Protein AF-A0A9D9M868-F1 (afdb_monomer_lite)

pLDDT: mean 72.8, std 14.02, range [39.62, 96.69]

Foldseek 3Di:
DDDDPQFDWDKDWDADPPPRDTPDIDIDGPVRVVVVVVVVVVVVVVVVVVVCVVVPCVVVPPPDDDVVVVVVVVVVVVVVVVVVVVVVVVVLVVVQVVQVVVVHDGDDPVVVVVVVVD

Sequence (118 aa):
MGKNKLNKVYRLTVTEDSTHREVRSLRFTRLGVVLTGITAFVVVLGSLYALIALTPLRTTIPGYPDAHFRRQAVDNAIKIDSLESALTRWKLYSENLSRVLSGDTTINIDSLLVSENE

Secondary structure (DSSP, 8-state):
-----S--EEEEEEE-TTT--EEEEEEEEHHHHHHHHHHHHHHHHHHHHHHHHHTTGGGGSTTS--HHHHHHHHHHHHHHHHHHHHHHHHHHHHHHHHHHHTTPPPP-HHHHHHHTT-

Radius of gyration: 39.37 Å; chains: 1; bounding box: 79×33×101 Å

Structure (mmCIF, N/CA/C/O backbone):
data_AF-A0A9D9M868-F1
#
_entry.id   AF-A0A9D9M868-F1
#
loop_
_atom_site.group_PDB
_atom_site.id
_atom_site.type_symbol
_atom_site.label_atom_id
_atom_site.label_alt_id
_atom_site.label_comp_id
_atom_site.label_asym_id
_atom_site.label_entity_id
_atom_site.label_seq_id
_atom_site.pdbx_PDB_ins_code
_atom_site.Cartn_x
_atom_site.Cartn_y
_atom_site.Cartn_z
_atom_site.occupancy
_atom_site.B_iso_or_equiv
_atom_site.auth_seq_id
_atom_site.auth_comp_id
_atom_site.auth_asym_id
_atom_site.auth_atom_id
_atom_site.pdbx_PDB_model_num
ATOM 1 N N . MET A 1 1 ? -9.286 -14.125 50.145 1.00 39.62 1 MET A N 1
ATOM 2 C CA . MET A 1 1 ? -8.349 -13.529 49.169 1.00 39.62 1 MET A CA 1
ATOM 3 C C . MET A 1 1 ? -9.071 -13.312 47.831 1.00 39.62 1 MET A C 1
ATOM 5 O O . MET A 1 1 ? -9.401 -14.278 47.161 1.00 39.62 1 MET A O 1
ATOM 9 N N . GLY A 1 2 ? -9.433 -12.056 47.537 1.00 52.56 2 GLY A N 1
ATOM 10 C CA . GLY A 1 2 ? -9.801 -11.472 46.230 1.00 52.56 2 GLY A CA 1
ATOM 11 C C . GLY A 1 2 ? -10.589 -12.277 45.185 1.00 52.56 2 GLY A C 1
ATOM 12 O O . GLY A 1 2 ? -10.021 -12.624 44.157 1.00 52.56 2 GLY A O 1
ATOM 13 N N . LYS A 1 3 ? -11.906 -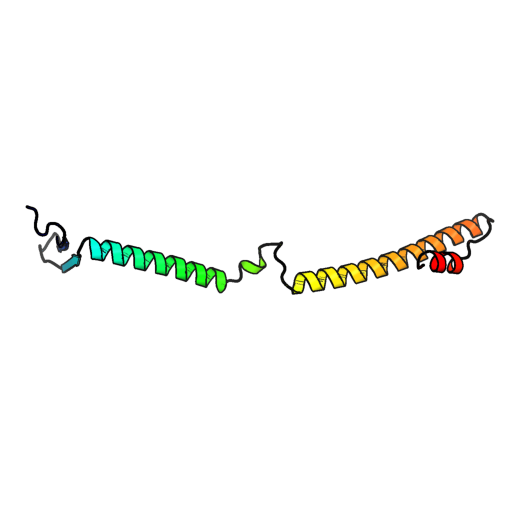12.464 45.354 1.00 51.09 3 LYS A N 1
ATOM 14 C CA . LYS A 1 3 ? -12.783 -12.934 44.263 1.00 51.09 3 LYS A CA 1
ATOM 15 C C . LYS A 1 3 ? -13.466 -11.745 43.564 1.00 51.09 3 LYS A C 1
ATOM 17 O O . LYS A 1 3 ? -14.190 -10.981 44.190 1.00 51.09 3 LYS A O 1
ATOM 22 N N . ASN A 1 4 ? -13.238 -11.632 42.254 1.00 55.09 4 ASN A N 1
ATOM 23 C CA . ASN A 1 4 ? -14.115 -10.991 41.260 1.00 55.09 4 ASN A CA 1
ATOM 24 C C . ASN A 1 4 ? -14.237 -9.453 41.251 1.00 55.09 4 ASN A C 1
ATOM 26 O O . ASN A 1 4 ? -15.332 -8.905 41.161 1.00 55.09 4 ASN A O 1
ATOM 30 N N . LYS A 1 5 ? -13.110 -8.728 41.212 1.00 55.84 5 LYS A N 1
ATOM 31 C CA . LYS A 1 5 ? -13.100 -7.266 40.958 1.00 55.84 5 LYS A CA 1
ATOM 32 C C . LYS A 1 5 ? -13.219 -6.879 39.466 1.00 55.84 5 LYS A C 1
ATOM 34 O O . LYS A 1 5 ? -13.244 -5.689 39.157 1.00 55.84 5 LYS A O 1
ATOM 39 N N . LEU A 1 6 ? -13.277 -7.859 38.555 1.00 55.91 6 LEU A N 1
ATOM 40 C CA . LEU A 1 6 ? -13.155 -7.660 37.100 1.00 55.91 6 LEU A CA 1
ATOM 41 C C . LEU A 1 6 ? -14.485 -7.448 36.361 1.00 55.91 6 LEU A C 1
ATOM 43 O O . LEU A 1 6 ? -14.468 -6.945 35.243 1.00 55.91 6 LEU A O 1
ATOM 47 N N . ASN A 1 7 ? -15.634 -7.754 36.972 1.00 60.06 7 ASN A N 1
ATOM 48 C CA . ASN A 1 7 ? -16.937 -7.649 36.302 1.00 60.06 7 ASN A CA 1
ATOM 49 C C . ASN A 1 7 ? -17.719 -6.387 36.706 1.00 60.06 7 ASN A C 1
ATOM 51 O O . ASN A 1 7 ? -18.915 -6.430 36.987 1.00 60.06 7 ASN A O 1
ATOM 55 N N . LYS A 1 8 ? -17.028 -5.243 36.795 1.00 65.94 8 LYS A N 1
ATOM 56 C CA . LYS A 1 8 ? -17.693 -3.952 37.013 1.00 65.94 8 LYS A CA 1
ATOM 57 C C . LYS A 1 8 ? -18.379 -3.523 35.716 1.00 65.94 8 LYS A C 1
ATOM 59 O O . LYS A 1 8 ? -17.713 -3.173 34.741 1.00 65.94 8 LYS A O 1
ATOM 64 N N . VAL A 1 9 ? -19.707 -3.568 35.723 1.00 66.25 9 VAL A N 1
ATOM 65 C CA . VAL A 1 9 ? -20.562 -3.064 34.645 1.00 66.25 9 VAL A CA 1
ATOM 66 C C . VAL A 1 9 ? -20.708 -1.556 34.824 1.00 66.25 9 VAL A C 1
ATOM 68 O O . VAL A 1 9 ? -21.150 -1.094 35.875 1.00 66.25 9 VAL A O 1
ATOM 71 N N . TYR A 1 10 ? -20.318 -0.791 33.811 1.00 70.06 10 TYR A N 1
ATOM 72 C CA . TYR A 1 10 ? -20.470 0.659 33.775 1.00 70.06 10 TYR A CA 1
ATOM 73 C C . TYR A 1 10 ? -21.783 0.993 33.073 1.00 70.06 10 TYR A C 1
ATOM 75 O O . TYR A 1 10 ? -22.115 0.396 32.049 1.00 70.06 10 TYR A O 1
ATOM 83 N N . ARG A 1 11 ? -22.556 1.920 33.642 1.00 74.00 11 ARG A N 1
ATOM 84 C CA . ARG A 1 11 ? -23.808 2.405 33.059 1.00 74.00 11 ARG A CA 1
ATOM 85 C C . ARG A 1 11 ? -23.609 3.860 32.657 1.00 74.00 11 ARG A C 1
ATOM 87 O O . ARG A 1 11 ? -23.300 4.678 33.516 1.00 74.00 11 ARG A O 1
ATOM 94 N N . LEU A 1 12 ? -23.777 4.157 31.375 1.00 70.75 12 LEU A N 1
ATOM 95 C CA . LEU A 1 12 ? -23.898 5.519 30.875 1.00 70.75 12 LEU A CA 1
ATOM 96 C C . LEU A 1 12 ? -25.392 5.814 30.728 1.00 70.75 12 LEU A C 1
ATOM 98 O O . LEU A 1 12 ? -26.083 5.129 29.973 1.00 70.75 12 LEU A O 1
ATOM 102 N N . THR A 1 13 ? -25.891 6.785 31.481 1.00 72.94 13 THR A N 1
ATOM 103 C CA . THR A 1 13 ? -27.283 7.243 31.424 1.00 72.94 13 THR A CA 1
ATOM 104 C C . THR A 1 13 ? -27.312 8.664 30.899 1.00 72.94 13 THR A C 1
ATOM 106 O O . THR A 1 13 ? -26.596 9.521 31.413 1.00 72.94 13 THR A O 1
ATOM 109 N N . VAL A 1 14 ? -28.131 8.905 29.880 1.00 72.19 14 VAL A N 1
ATOM 110 C CA . VAL A 1 14 ? -28.460 10.256 29.425 1.00 72.19 14 VAL A CA 1
ATOM 111 C C . VAL A 1 14 ? -29.807 10.608 30.042 1.00 72.19 14 VAL A C 1
ATOM 113 O O . VAL A 1 14 ? -30.812 9.946 29.773 1.00 72.19 14 VAL A O 1
ATOM 116 N N . THR A 1 15 ? -29.798 11.609 30.909 1.00 73.12 15 THR A N 1
ATOM 117 C CA . THR A 1 15 ? -30.982 12.168 31.566 1.00 73.12 15 THR A CA 1
ATOM 118 C C . THR A 1 15 ? -31.231 13.565 31.029 1.00 73.12 15 THR A C 1
ATOM 120 O O . THR A 1 15 ? -30.294 14.348 30.884 1.00 73.12 15 THR A O 1
ATOM 123 N N . GLU A 1 16 ? -32.487 13.858 30.708 1.00 71.62 16 GLU A N 1
ATOM 124 C CA . GLU A 1 16 ? -32.900 15.180 30.243 1.00 71.62 16 GLU A CA 1
ATOM 125 C C . GLU A 1 16 ? -33.058 16.129 31.436 1.00 71.62 16 GLU A C 1
ATOM 127 O O . GLU A 1 16 ? -33.763 15.813 32.392 1.00 71.62 16 GLU A O 1
ATOM 132 N N . ASP A 1 17 ? -32.382 17.277 31.399 1.00 68.50 17 ASP A N 1
ATOM 133 C CA . ASP A 1 17 ? -32.201 18.160 32.563 1.00 68.50 17 ASP A CA 1
ATOM 134 C C . ASP A 1 17 ? -33.532 18.744 33.082 1.00 68.50 17 ASP A C 1
ATOM 136 O O . ASP A 1 17 ? -33.769 18.826 34.286 1.00 68.50 17 ASP A O 1
ATOM 140 N N . SER A 1 18 ? -34.465 19.047 32.170 1.00 66.75 18 SER A N 1
ATOM 141 C CA . SER A 1 18 ? -35.745 19.701 32.482 1.00 66.75 18 SER A CA 1
ATOM 142 C C . SER A 1 18 ? -36.832 18.764 33.016 1.00 66.75 18 SER A C 1
ATOM 144 O O . SER A 1 18 ? -37.699 19.198 33.772 1.00 66.75 18 SER A O 1
ATOM 146 N N . THR A 1 19 ? -36.812 17.485 32.637 1.00 71.94 19 THR A N 1
ATOM 147 C CA . THR A 1 19 ? -37.851 16.507 33.014 1.00 71.94 19 THR A CA 1
ATOM 148 C C . THR A 1 19 ? -37.307 15.338 33.830 1.00 71.94 19 THR A C 1
ATOM 150 O O . THR A 1 19 ? -38.084 14.485 34.264 1.00 71.94 19 THR A O 1
ATOM 153 N N . HIS A 1 20 ? -35.985 15.284 34.045 1.00 63.72 20 HIS A N 1
ATOM 154 C CA . HIS A 1 20 ? -35.271 14.220 34.759 1.00 63.72 20 HIS A CA 1
ATOM 155 C C . HIS A 1 20 ? -35.603 12.803 34.257 1.00 63.72 20 HIS A C 1
ATOM 157 O O . HIS A 1 20 ? -35.407 11.805 34.956 1.00 63.72 20 HIS A O 1
ATOM 163 N N . ARG A 1 21 ? -36.102 12.688 33.022 1.00 60.56 21 ARG A N 1
ATOM 164 C CA . ARG A 1 21 ? -36.490 11.414 32.426 1.00 60.56 21 ARG A CA 1
ATOM 165 C C . ARG A 1 21 ? -35.268 10.765 31.781 1.00 60.56 21 ARG A C 1
ATOM 167 O O . ARG A 1 21 ? -34.520 11.395 31.034 1.00 60.56 21 ARG A O 1
ATOM 174 N N . GLU A 1 22 ? -35.051 9.493 32.096 1.00 61.34 22 GLU A N 1
ATOM 175 C CA . GLU A 1 22 ? -33.960 8.690 31.542 1.00 61.34 22 GLU A CA 1
ATOM 176 C C . GLU A 1 22 ? -34.303 8.337 30.083 1.00 61.34 22 GLU A C 1
ATOM 178 O O . GLU A 1 22 ? -35.184 7.517 29.825 1.00 61.34 22 GLU A O 1
ATOM 183 N N . VAL A 1 23 ? -33.653 8.989 29.114 1.00 65.19 23 VAL A N 1
ATOM 184 C CA . VAL A 1 23 ? -33.959 8.814 27.679 1.00 65.19 23 VAL A CA 1
ATOM 185 C C . VAL A 1 23 ? -33.240 7.608 27.077 1.00 65.19 23 VAL A C 1
ATOM 187 O O . VAL A 1 23 ? -33.814 6.878 26.268 1.00 65.19 23 VAL A O 1
ATOM 190 N N . ARG A 1 24 ? -31.988 7.355 27.481 1.00 54.19 24 ARG A N 1
ATOM 191 C CA . ARG A 1 24 ? -31.222 6.162 27.084 1.00 54.19 24 ARG A CA 1
ATOM 192 C C . ARG A 1 24 ? -30.250 5.743 28.178 1.00 54.19 24 ARG A C 1
ATOM 194 O O . ARG A 1 24 ? -29.481 6.562 28.680 1.00 54.19 24 ARG A O 1
ATOM 201 N N . SER A 1 25 ? -30.228 4.444 28.475 1.00 60.75 25 SER A N 1
ATOM 202 C CA . SER A 1 25 ? -29.213 3.824 29.322 1.00 60.75 25 SER A CA 1
ATOM 203 C C . SER A 1 25 ? -28.448 2.761 28.541 1.00 60.75 25 SER A C 1
ATOM 205 O O . SER A 1 25 ? -29.027 1.853 27.947 1.00 60.75 25 SER A O 1
ATOM 207 N N . LEU A 1 26 ? -27.125 2.885 28.516 1.00 65.88 26 LEU A N 1
ATOM 208 C CA . LEU A 1 26 ? -26.236 1.908 27.905 1.00 65.88 26 LEU A CA 1
ATOM 209 C C . LEU A 1 26 ? -25.371 1.278 28.995 1.00 65.88 26 LEU A C 1
ATOM 211 O O . LEU A 1 26 ? -24.722 1.972 29.780 1.00 65.88 26 LEU A O 1
ATOM 215 N N . ARG A 1 27 ? -25.386 -0.053 29.070 1.00 65.94 27 ARG A N 1
ATOM 216 C CA . ARG A 1 27 ? -24.573 -0.826 30.014 1.00 65.94 27 ARG A CA 1
ATOM 217 C C . ARG A 1 27 ? -23.427 -1.463 29.248 1.00 65.94 27 ARG A C 1
ATOM 219 O O . ARG A 1 27 ? -23.665 -2.292 28.376 1.00 65.94 27 ARG A O 1
ATOM 226 N N . PHE A 1 28 ? -22.198 -1.109 29.597 1.00 68.81 28 PHE A N 1
ATOM 227 C CA . PHE A 1 28 ? -21.004 -1.671 28.979 1.00 68.81 28 PHE A CA 1
ATOM 228 C C . PHE A 1 28 ? -20.035 -2.169 30.049 1.00 68.81 28 PHE A C 1
ATOM 230 O O . PHE A 1 28 ? -19.844 -1.552 31.097 1.00 68.81 28 PHE A O 1
ATOM 237 N N . THR A 1 29 ? -19.400 -3.307 29.799 1.00 77.75 29 THR A N 1
ATOM 238 C CA . THR A 1 29 ? -18.269 -3.776 30.607 1.00 77.75 29 THR A CA 1
ATOM 239 C C . THR A 1 29 ? -16.982 -3.134 30.091 1.00 77.75 29 THR A C 1
ATOM 241 O O . THR A 1 29 ? -16.866 -2.859 28.898 1.00 77.75 29 THR A O 1
ATOM 244 N N . ARG A 1 30 ? -15.982 -2.912 30.963 1.00 76.31 30 ARG A N 1
ATOM 245 C CA . ARG A 1 30 ? -14.669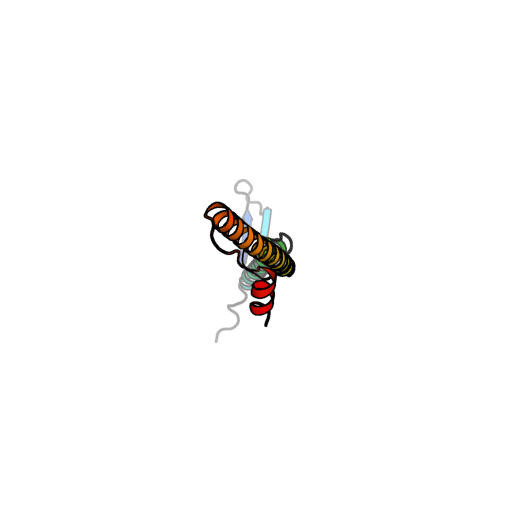 -2.370 30.536 1.00 76.31 30 ARG A CA 1
ATOM 246 C C . ARG A 1 30 ? -14.062 -3.191 29.396 1.00 76.31 30 ARG A C 1
ATOM 248 O O . ARG A 1 30 ? -13.539 -2.627 28.447 1.00 76.31 30 ARG A O 1
ATOM 255 N N . LEU A 1 31 ? -14.188 -4.516 29.485 1.00 76.38 31 LEU A N 1
ATOM 256 C CA . LEU A 1 31 ? -13.736 -5.446 28.452 1.00 76.38 31 LEU A CA 1
ATOM 257 C C . LEU A 1 31 ? -14.525 -5.292 27.148 1.00 76.38 31 LEU A C 1
ATOM 259 O O . LEU A 1 31 ? -13.917 -5.283 26.087 1.00 76.38 31 LEU A O 1
ATOM 263 N N .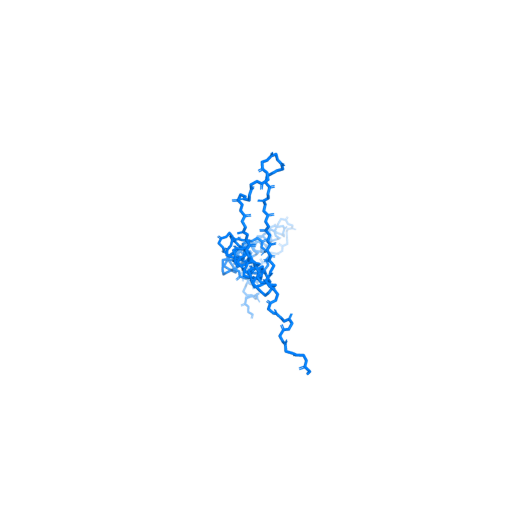 GLY A 1 32 ? -15.849 -5.117 27.218 1.00 84.00 32 GLY A N 1
ATOM 264 C CA . GLY A 1 32 ? -16.683 -4.903 26.036 1.00 84.00 32 GLY A CA 1
ATOM 265 C C . GLY A 1 32 ? -16.329 -3.617 25.289 1.00 84.00 32 GLY A C 1
ATOM 266 O O . GLY A 1 32 ? -16.214 -3.642 24.072 1.00 84.00 32 GLY A O 1
ATOM 267 N N . VAL A 1 33 ? -16.078 -2.513 26.003 1.00 84.25 33 VAL A N 1
ATOM 268 C CA . VAL A 1 33 ? -15.659 -1.243 25.375 1.00 84.25 33 VAL A CA 1
ATOM 269 C C . VAL A 1 33 ? -14.308 -1.390 24.679 1.00 84.25 33 VAL A C 1
ATOM 271 O O . VAL A 1 33 ? -14.156 -0.951 23.541 1.00 84.25 33 VAL A O 1
ATOM 274 N N . VAL A 1 34 ? -13.340 -2.034 25.338 1.00 87.25 34 VAL A N 1
ATOM 275 C CA . VAL A 1 34 ? -12.011 -2.275 24.759 1.00 87.25 34 VAL A CA 1
ATOM 276 C C . VAL A 1 34 ? -12.110 -3.172 23.527 1.00 87.25 34 VAL A C 1
ATOM 278 O O . VAL A 1 34 ? -11.533 -2.844 22.495 1.00 87.25 34 VAL A O 1
ATOM 281 N N . LEU A 1 35 ? -12.881 -4.259 23.601 1.00 88.94 35 LEU A N 1
ATOM 282 C CA . LEU A 1 35 ? -13.053 -5.186 22.486 1.00 88.94 35 LEU A CA 1
ATOM 283 C C . LEU A 1 35 ? -13.725 -4.504 21.289 1.00 88.94 35 LEU A C 1
ATOM 285 O O . LEU A 1 35 ? -13.195 -4.575 20.187 1.00 88.94 35 LEU A O 1
ATOM 289 N N . THR A 1 36 ? -14.820 -3.770 21.509 1.00 89.88 36 THR A N 1
ATOM 290 C CA . THR A 1 36 ? -15.493 -3.000 20.451 1.00 89.88 36 THR A CA 1
ATOM 291 C C . THR A 1 36 ? -14.566 -1.947 19.843 1.00 89.88 36 THR A C 1
ATOM 293 O O . THR A 1 36 ? -14.567 -1.771 18.627 1.00 89.88 36 THR A O 1
ATOM 296 N N . GLY A 1 37 ? -13.744 -1.275 20.658 1.00 92.81 37 GLY A N 1
ATOM 297 C CA . GLY A 1 37 ? -12.749 -0.315 20.176 1.00 92.81 37 GLY A CA 1
ATOM 298 C C . GLY A 1 37 ? -11.692 -0.960 19.279 1.00 92.81 37 GLY A C 1
ATOM 299 O O . GLY A 1 37 ? -11.409 -0.446 18.198 1.00 92.81 37 GLY A O 1
ATOM 300 N N . ILE A 1 38 ? -11.159 -2.118 19.681 1.00 94.75 38 ILE A N 1
ATOM 301 C CA . ILE A 1 38 ? -10.198 -2.886 18.876 1.00 94.75 38 ILE A CA 1
ATOM 302 C C . ILE A 1 38 ? -10.849 -3.348 17.569 1.00 94.75 38 ILE A C 1
ATOM 304 O O . ILE A 1 38 ? -10.266 -3.170 16.503 1.00 94.75 38 ILE A O 1
ATOM 308 N N . THR A 1 39 ? -12.066 -3.896 17.622 1.00 95.12 39 THR A N 1
ATOM 309 C CA . THR A 1 39 ? -12.792 -4.327 16.421 1.00 95.12 39 THR A CA 1
ATOM 310 C C . THR A 1 39 ? -13.030 -3.159 15.467 1.00 95.12 39 THR A C 1
ATOM 312 O O . THR A 1 39 ? -12.755 -3.290 14.278 1.00 95.12 39 THR A O 1
ATOM 315 N N . ALA A 1 40 ? -13.468 -2.001 15.969 1.00 95.81 40 ALA A N 1
ATOM 316 C CA . ALA A 1 40 ? -13.656 -0.806 15.151 1.00 95.81 40 ALA A CA 1
ATOM 317 C C . ALA A 1 40 ? -12.340 -0.347 14.504 1.00 95.81 40 ALA A C 1
ATOM 319 O O . ALA A 1 40 ? -12.314 -0.043 13.314 1.00 95.81 40 ALA A O 1
ATOM 320 N N . PHE A 1 41 ? -11.236 -0.361 15.255 1.00 96.69 41 PHE A N 1
ATOM 321 C CA . PHE A 1 41 ? -9.921 0.006 14.735 1.00 96.69 41 PHE A CA 1
ATOM 322 C C . PHE A 1 41 ? -9.457 -0.933 13.613 1.00 96.69 41 PHE A C 1
ATOM 324 O O . PHE A 1 41 ? -9.041 -0.470 12.551 1.00 96.69 41 PHE A O 1
ATOM 331 N N . VAL A 1 42 ? -9.596 -2.248 13.805 1.00 96.50 42 VAL A N 1
ATOM 332 C CA . VAL A 1 42 ? -9.263 -3.252 12.782 1.00 96.50 42 VAL A CA 1
ATOM 333 C C . VAL A 1 42 ? -10.135 -3.084 11.539 1.00 96.50 42 VAL A C 1
ATOM 335 O O . VAL A 1 42 ? -9.620 -3.152 10.425 1.00 96.50 42 VAL A O 1
ATOM 338 N N . VAL A 1 43 ? -11.432 -2.811 11.704 1.00 96.50 43 VAL A N 1
ATOM 339 C CA . VAL A 1 43 ? -12.341 -2.552 10.578 1.00 96.50 43 VAL A CA 1
ATOM 340 C C . VAL A 1 43 ? -11.918 -1.301 9.808 1.00 96.50 43 VAL A C 1
ATOM 342 O O . VAL A 1 43 ? -11.879 -1.342 8.581 1.00 96.50 43 VAL A O 1
ATOM 345 N N . VAL A 1 44 ? -11.549 -0.213 10.489 1.00 96.25 44 VAL A N 1
ATOM 346 C CA . VAL A 1 44 ? -11.081 1.022 9.833 1.00 96.25 44 VAL A CA 1
ATOM 347 C C . VAL A 1 44 ? -9.787 0.775 9.061 1.00 96.25 44 VAL A C 1
ATOM 349 O O . VAL A 1 44 ? -9.699 1.154 7.895 1.00 96.25 44 VAL A O 1
ATOM 352 N N . LEU A 1 45 ? -8.811 0.090 9.663 1.00 95.12 45 LEU A N 1
ATOM 353 C CA . LEU A 1 45 ? -7.560 -0.258 8.985 1.00 95.12 45 LEU A CA 1
ATOM 354 C C . LEU A 1 45 ? -7.785 -1.195 7.794 1.00 95.12 45 LEU A C 1
ATOM 356 O O . LEU A 1 45 ? -7.209 -0.975 6.732 1.00 95.12 45 LEU A O 1
ATOM 360 N N . GLY A 1 46 ? -8.638 -2.211 7.942 1.00 93.44 46 GLY A N 1
ATOM 361 C CA . GLY A 1 46 ? -8.995 -3.123 6.856 1.00 93.44 46 GLY A CA 1
ATOM 362 C C . GLY A 1 46 ? -9.717 -2.406 5.716 1.00 93.44 46 GLY A C 1
ATOM 363 O O . GLY A 1 46 ? -9.415 -2.649 4.552 1.00 93.44 46 GLY A O 1
ATOM 364 N N . SER A 1 47 ? -10.605 -1.464 6.042 1.00 91.12 47 SER A N 1
ATOM 365 C CA . SER A 1 47 ? -11.298 -0.619 5.063 1.00 91.12 47 SER A CA 1
ATOM 366 C C . SER A 1 47 ? -10.325 0.306 4.336 1.00 91.12 47 SER A C 1
ATOM 368 O O . SER A 1 47 ? -10.409 0.446 3.121 1.00 91.12 47 SER A O 1
ATOM 370 N N . LEU A 1 48 ? -9.368 0.899 5.056 1.00 89.62 48 LEU A N 1
ATOM 371 C CA . LEU A 1 48 ? -8.317 1.728 4.470 1.00 89.62 48 LEU A CA 1
ATOM 372 C C . LEU A 1 48 ? -7.402 0.902 3.557 1.00 89.62 48 LEU A C 1
ATOM 374 O O . LEU A 1 48 ? -7.120 1.319 2.440 1.00 89.62 48 LEU A O 1
ATOM 378 N N . TYR A 1 49 ? -6.990 -0.291 3.989 1.00 87.31 49 TYR A N 1
ATOM 379 C CA . TYR A 1 49 ? -6.217 -1.216 3.161 1.00 87.31 49 TYR A CA 1
ATOM 380 C C . TYR A 1 49 ? -6.989 -1.627 1.903 1.00 87.31 49 TYR A C 1
ATOM 382 O O . TYR A 1 49 ? -6.443 -1.577 0.804 1.00 87.31 49 TYR A O 1
ATOM 390 N N . ALA A 1 50 ? -8.273 -1.967 2.044 1.00 85.38 50 ALA A N 1
ATOM 391 C CA . ALA A 1 50 ? -9.140 -2.282 0.916 1.00 85.38 50 ALA A CA 1
ATOM 392 C C . ALA A 1 50 ? -9.268 -1.085 -0.036 1.00 85.38 50 ALA A C 1
ATOM 394 O O . ALA A 1 50 ? -9.143 -1.265 -1.241 1.00 85.38 50 ALA A O 1
ATOM 395 N N . LEU A 1 51 ? -9.425 0.136 0.483 1.00 83.56 51 LEU A N 1
ATOM 396 C CA . LEU A 1 51 ? -9.444 1.364 -0.315 1.00 83.56 51 LEU A CA 1
ATOM 397 C C . LEU A 1 51 ? -8.121 1.602 -1.054 1.00 83.56 51 LEU A C 1
ATOM 399 O O . LEU A 1 51 ? -8.168 2.006 -2.210 1.00 83.56 51 LEU A O 1
ATOM 403 N N . ILE A 1 52 ? -6.964 1.324 -0.445 1.00 78.00 52 ILE A N 1
ATOM 404 C CA . ILE A 1 52 ? -5.634 1.434 -1.082 1.00 78.00 52 ILE A CA 1
ATOM 405 C C . ILE A 1 52 ? -5.395 0.312 -2.107 1.00 78.00 52 ILE A C 1
ATOM 407 O O . ILE A 1 52 ? -4.685 0.497 -3.092 1.00 78.00 52 ILE A O 1
ATOM 411 N N . ALA A 1 53 ? -5.971 -0.871 -1.901 1.00 72.94 53 ALA A N 1
ATOM 412 C CA . ALA A 1 53 ? -5.901 -1.960 -2.870 1.00 72.94 53 ALA A CA 1
ATOM 413 C C . ALA A 1 53 ? -6.827 -1.708 -4.076 1.00 72.94 53 ALA A C 1
ATOM 415 O O . ALA A 1 53 ? -6.451 -1.996 -5.219 1.00 72.94 53 ALA A O 1
ATOM 416 N N . LEU A 1 54 ? -8.021 -1.157 -3.829 1.00 66.81 54 LEU A N 1
ATOM 417 C CA . LEU A 1 54 ? -9.039 -0.871 -4.844 1.00 66.81 54 LEU A CA 1
ATOM 418 C C . LEU A 1 54 ? -8.742 0.424 -5.616 1.00 66.81 54 LEU A C 1
ATOM 420 O O . LEU A 1 54 ? -8.921 0.469 -6.829 1.00 66.81 54 LEU A O 1
ATOM 424 N N . THR A 1 55 ? -8.241 1.455 -4.933 1.00 73.94 55 THR A N 1
ATOM 425 C CA . THR A 1 55 ? -7.732 2.692 -5.539 1.00 73.94 55 THR A CA 1
ATOM 426 C C . THR A 1 55 ? -6.262 2.456 -5.837 1.00 73.94 55 THR A C 1
ATOM 428 O O . THR A 1 55 ? -5.487 2.372 -4.890 1.00 73.94 55 THR A O 1
ATOM 431 N N . PRO A 1 56 ? -5.835 2.297 -7.097 1.00 56.31 56 PRO A N 1
ATOM 432 C CA . PRO A 1 56 ? -4.504 1.804 -7.405 1.00 56.31 56 PRO A CA 1
ATOM 433 C C . PRO A 1 56 ? -3.451 2.893 -7.144 1.00 56.31 56 PRO A C 1
ATOM 435 O O . PRO A 1 56 ? -2.865 3.436 -8.064 1.00 56.31 56 PRO A O 1
ATOM 438 N N . LEU A 1 57 ? -3.134 3.180 -5.880 1.00 54.72 57 LE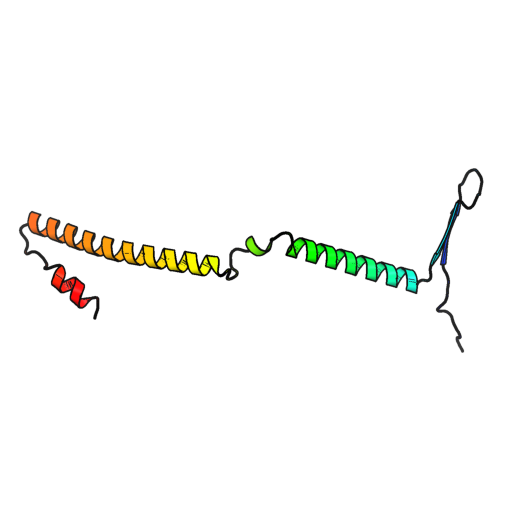U A N 1
ATOM 439 C CA . LEU A 1 57 ? -1.948 3.952 -5.485 1.00 54.72 57 LEU A CA 1
ATOM 440 C C . LEU A 1 57 ? -0.652 3.209 -5.846 1.00 54.72 57 LEU A C 1
ATOM 442 O O . LEU A 1 57 ? 0.419 3.806 -5.909 1.00 54.72 57 LEU A O 1
ATOM 446 N N . ARG A 1 58 ? -0.757 1.907 -6.147 1.00 52.28 58 ARG A N 1
ATOM 447 C CA . ARG A 1 58 ? 0.337 1.076 -6.662 1.00 52.28 58 ARG A CA 1
ATOM 448 C C . ARG A 1 58 ? 0.884 1.529 -8.020 1.00 52.28 58 ARG A C 1
ATOM 450 O O . ARG A 1 58 ? 2.037 1.235 -8.299 1.00 52.28 58 ARG A O 1
ATOM 457 N N . THR A 1 59 ? 0.120 2.255 -8.842 1.00 54.34 59 THR A N 1
ATOM 458 C CA . THR A 1 59 ? 0.635 2.776 -10.126 1.00 54.34 59 THR A CA 1
ATOM 459 C C . THR A 1 59 ? 1.450 4.060 -9.966 1.00 54.34 59 THR A C 1
ATOM 461 O O . THR A 1 59 ? 2.038 4.531 -10.933 1.00 54.34 59 THR A O 1
ATOM 464 N N . THR A 1 60 ? 1.484 4.643 -8.764 1.00 51.12 60 THR A N 1
ATOM 465 C CA . THR A 1 60 ? 2.048 5.981 -8.520 1.00 51.12 60 THR A CA 1
ATOM 466 C C . THR A 1 60 ? 3.337 5.944 -7.700 1.00 51.12 60 THR A C 1
ATOM 468 O O . THR A 1 60 ? 3.839 6.997 -7.324 1.00 51.12 60 THR A O 1
ATOM 471 N N . ILE A 1 61 ? 3.901 4.760 -7.430 1.00 51.91 61 ILE A N 1
ATOM 472 C CA . ILE A 1 61 ? 5.282 4.638 -6.946 1.00 51.91 61 ILE A CA 1
ATOM 473 C C . ILE A 1 61 ? 6.148 4.372 -8.184 1.00 51.91 61 ILE A C 1
ATOM 475 O O . ILE A 1 61 ? 6.193 3.235 -8.663 1.00 51.91 61 ILE A O 1
ATOM 479 N N . PRO A 1 62 ? 6.808 5.403 -8.742 1.00 47.62 62 PRO A N 1
ATOM 480 C CA . PRO A 1 62 ? 7.722 5.210 -9.850 1.00 47.62 62 PRO A CA 1
ATOM 481 C C . PRO A 1 62 ? 8.911 4.406 -9.310 1.00 47.62 62 PRO A C 1
ATOM 483 O O . PRO A 1 62 ? 9.683 4.918 -8.504 1.00 47.62 62 PRO A O 1
ATOM 486 N N . GLY A 1 63 ? 9.014 3.123 -9.682 1.00 51.38 63 GLY A N 1
ATOM 487 C CA . GLY A 1 63 ? 10.139 2.263 -9.285 1.00 51.38 63 GLY A CA 1
ATOM 488 C C . GLY A 1 63 ? 9.850 0.784 -8.986 1.00 51.38 63 GLY A C 1
ATOM 489 O O . GLY A 1 63 ? 10.807 0.053 -8.750 1.00 51.38 63 GLY A O 1
ATOM 490 N N . TYR A 1 64 ? 8.599 0.301 -8.999 1.00 46.38 64 TYR A N 1
ATOM 491 C CA . TYR A 1 64 ? 8.305 -1.137 -8.823 1.00 46.38 64 TYR A CA 1
ATOM 492 C C . TYR A 1 64 ? 7.995 -1.822 -10.170 1.00 46.38 64 TYR A C 1
ATOM 494 O O . TYR A 1 64 ? 7.389 -1.189 -11.036 1.00 46.38 64 TYR A O 1
ATOM 502 N N . PRO A 1 65 ? 8.428 -3.081 -10.397 1.00 50.88 65 PRO A N 1
ATOM 503 C CA . PRO A 1 65 ? 8.480 -3.693 -11.719 1.00 50.88 65 PRO A CA 1
ATOM 504 C C . PRO A 1 65 ? 7.088 -4.140 -12.163 1.00 50.88 65 PRO A C 1
ATOM 506 O O . PRO A 1 65 ? 6.737 -5.317 -12.093 1.00 50.88 65 PRO A O 1
ATOM 509 N N . ASP A 1 66 ? 6.291 -3.200 -12.655 1.00 51.72 66 ASP A N 1
ATOM 510 C CA . ASP A 1 66 ? 5.120 -3.542 -13.442 1.00 51.72 66 ASP A CA 1
ATOM 511 C C . ASP A 1 66 ? 5.609 -4.121 -14.775 1.00 51.72 66 ASP A C 1
ATOM 513 O O . ASP A 1 66 ? 6.447 -3.534 -15.468 1.00 51.72 66 ASP A O 1
ATOM 517 N N . ALA A 1 67 ? 5.113 -5.300 -15.150 1.00 56.81 67 ALA A N 1
ATOM 518 C CA . ALA A 1 67 ? 5.535 -6.018 -16.357 1.00 56.81 67 ALA A CA 1
ATOM 519 C C . ALA A 1 67 ? 5.400 -5.171 -17.644 1.00 56.81 67 ALA A C 1
ATOM 521 O O . ALA A 1 67 ? 6.079 -5.434 -18.640 1.00 56.81 67 ALA A O 1
ATOM 522 N N . HIS A 1 68 ? 4.572 -4.124 -17.604 1.00 55.09 68 HIS A N 1
ATOM 523 C CA . HIS A 1 68 ? 4.426 -3.119 -18.654 1.00 55.09 68 HIS A CA 1
ATOM 524 C C . HIS A 1 68 ? 5.621 -2.160 -18.773 1.00 55.09 68 HIS A C 1
ATOM 526 O O . HIS A 1 68 ? 5.982 -1.805 -19.894 1.00 55.09 68 HIS A O 1
ATOM 532 N N . PHE A 1 69 ? 6.280 -1.786 -17.672 1.00 55.00 69 PHE A N 1
ATOM 533 C CA . PHE A 1 69 ? 7.453 -0.904 -17.700 1.00 55.00 69 PHE A CA 1
ATOM 534 C C . PHE A 1 69 ? 8.676 -1.620 -18.275 1.00 55.00 69 PHE A C 1
ATOM 536 O O . PHE A 1 69 ? 9.413 -1.049 -19.071 1.00 55.00 69 PHE A O 1
ATOM 543 N N . ARG A 1 70 ? 8.844 -2.915 -17.965 1.00 58.22 70 ARG A N 1
ATOM 544 C CA . ARG A 1 70 ? 9.897 -3.739 -18.576 1.00 58.22 70 ARG A CA 1
ATOM 545 C C . ARG A 1 70 ? 9.703 -3.877 -20.086 1.00 58.22 70 ARG A C 1
ATOM 547 O O . ARG A 1 70 ? 10.678 -3.793 -20.816 1.00 58.22 70 ARG A O 1
ATOM 554 N N . ARG A 1 71 ? 8.462 -4.049 -20.561 1.00 61.50 71 ARG A N 1
ATOM 555 C CA . ARG A 1 71 ? 8.177 -4.087 -22.006 1.00 61.50 71 ARG A CA 1
ATOM 556 C C . ARG A 1 71 ? 8.483 -2.753 -22.681 1.00 61.50 71 ARG A C 1
ATOM 558 O O . ARG A 1 71 ? 9.194 -2.749 -23.670 1.00 61.50 71 ARG A O 1
ATOM 565 N N . GLN A 1 72 ? 8.045 -1.632 -22.106 1.00 62.56 72 GLN A N 1
ATOM 566 C CA . GLN A 1 72 ? 8.337 -0.311 -22.673 1.00 62.56 72 GLN A CA 1
ATOM 567 C C . GLN A 1 72 ? 9.832 0.029 -22.644 1.00 62.56 72 GLN A C 1
ATOM 569 O O . GLN A 1 72 ? 10.343 0.594 -23.604 1.00 62.56 72 GLN A O 1
ATOM 574 N N . ALA A 1 73 ? 10.551 -0.336 -21.580 1.00 68.19 73 ALA A N 1
ATOM 575 C CA . ALA A 1 73 ? 11.995 -0.144 -21.497 1.00 68.19 73 ALA A CA 1
ATOM 576 C C . ALA A 1 73 ? 12.745 -0.997 -22.530 1.00 68.19 73 ALA A C 1
ATOM 578 O O . ALA A 1 73 ? 13.669 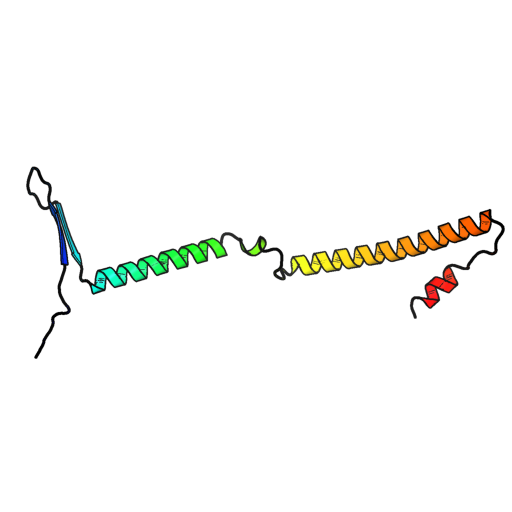-0.494 -23.158 1.00 68.19 73 ALA A O 1
ATOM 579 N N . VAL A 1 74 ? 12.323 -2.248 -22.748 1.00 73.44 74 VAL A N 1
ATOM 580 C CA . VAL A 1 74 ? 12.892 -3.121 -23.788 1.00 73.44 74 VAL A CA 1
ATOM 581 C C . VAL A 1 74 ? 12.575 -2.587 -25.187 1.00 73.44 74 VAL A C 1
ATOM 583 O O . VAL A 1 74 ? 13.486 -2.454 -25.994 1.00 73.44 74 VAL A O 1
ATOM 586 N N . ASP A 1 75 ? 11.330 -2.193 -25.463 1.00 77.31 75 ASP A N 1
ATOM 587 C CA . ASP A 1 75 ? 10.946 -1.622 -26.761 1.00 77.31 75 ASP A CA 1
ATOM 588 C C . ASP A 1 75 ? 11.692 -0.312 -27.051 1.00 77.31 75 ASP A C 1
ATOM 590 O O . ASP A 1 75 ? 12.101 -0.055 -28.183 1.00 77.31 75 ASP A O 1
ATOM 594 N N . ASN A 1 76 ? 11.897 0.524 -26.031 1.00 74.69 76 ASN A N 1
ATOM 595 C CA . ASN A 1 76 ? 12.673 1.753 -26.164 1.00 74.69 76 ASN A CA 1
ATOM 596 C C . ASN A 1 76 ? 14.169 1.467 -26.327 1.00 74.69 76 ASN A C 1
ATOM 598 O O . ASN A 1 76 ? 14.802 2.129 -27.141 1.00 74.69 76 ASN A O 1
ATOM 602 N N . ALA A 1 77 ? 14.724 0.476 -25.623 1.00 77.94 77 ALA A N 1
ATOM 603 C CA . ALA A 1 77 ? 16.113 0.058 -25.805 1.00 77.94 77 ALA A CA 1
ATOM 604 C C . ALA A 1 77 ? 16.361 -0.449 -27.235 1.00 77.94 77 ALA A C 1
ATOM 606 O O . ALA A 1 77 ? 17.319 -0.018 -27.866 1.00 77.94 77 ALA A O 1
ATOM 607 N N . ILE A 1 78 ? 15.450 -1.260 -27.785 1.00 78.81 78 ILE A N 1
ATOM 608 C CA . ILE A 1 78 ? 15.519 -1.735 -29.178 1.00 78.81 78 ILE A CA 1
ATOM 609 C C . ILE A 1 78 ? 15.450 -0.561 -30.167 1.00 78.81 78 ILE A C 1
ATOM 611 O O . ILE A 1 78 ? 16.190 -0.516 -31.149 1.00 78.81 78 ILE A O 1
ATOM 615 N N . LYS A 1 79 ? 14.575 0.422 -29.920 1.00 81.06 79 LYS A N 1
ATOM 616 C CA . LYS A 1 79 ? 14.495 1.625 -30.766 1.00 81.06 79 LYS A CA 1
ATOM 617 C C . LYS A 1 79 ? 15.765 2.471 -30.695 1.00 81.06 79 LYS A C 1
ATOM 619 O O . LYS A 1 79 ? 16.176 3.003 -31.721 1.00 81.06 79 LYS A O 1
ATOM 624 N N . ILE A 1 80 ? 16.362 2.613 -29.513 1.00 85.94 80 ILE A N 1
ATOM 625 C CA . ILE A 1 80 ? 17.610 3.363 -29.320 1.00 85.94 80 ILE A CA 1
ATOM 626 C C . ILE A 1 80 ? 18.760 2.677 -30.062 1.00 85.94 80 ILE A C 1
ATOM 628 O O . ILE A 1 80 ? 19.458 3.352 -30.808 1.00 85.94 80 ILE A O 1
ATOM 632 N N . ASP A 1 81 ? 18.888 1.357 -29.953 1.00 80.56 81 ASP A N 1
ATOM 633 C CA . ASP A 1 81 ? 19.902 0.561 -30.661 1.00 80.56 81 ASP A CA 1
ATOM 634 C C . ASP A 1 81 ? 19.779 0.691 -32.197 1.00 80.56 81 ASP A C 1
ATOM 636 O O . ASP A 1 81 ? 20.739 0.962 -32.928 1.00 80.56 81 ASP A O 1
ATOM 640 N N . SER A 1 82 ? 18.545 0.643 -32.712 1.00 86.00 82 SER A N 1
ATOM 641 C CA . SER A 1 82 ? 18.287 0.905 -34.132 1.00 86.00 82 SER A CA 1
ATOM 642 C C . SER A 1 82 ? 18.627 2.341 -34.554 1.00 86.00 82 SER A C 1
ATOM 644 O O . SER A 1 82 ? 19.039 2.559 -35.695 1.00 86.00 82 SER A O 1
ATOM 646 N N . LEU A 1 83 ? 18.424 3.331 -33.684 1.00 83.75 83 LEU A N 1
ATOM 647 C CA . LEU A 1 83 ? 18.778 4.722 -33.974 1.00 83.75 83 LEU A CA 1
ATOM 648 C C . LEU A 1 83 ? 20.292 4.936 -33.936 1.00 83.75 83 LEU A C 1
ATOM 650 O O . LEU A 1 83 ? 20.822 5.668 -34.771 1.00 83.75 83 LEU A O 1
ATOM 654 N N . GLU A 1 84 ? 20.983 4.292 -33.002 1.00 86.06 84 GLU A N 1
ATOM 655 C CA . GLU A 1 84 ? 22.432 4.367 -32.855 1.00 86.06 84 GLU A CA 1
ATOM 656 C C . GLU A 1 84 ? 23.138 3.806 -34.091 1.00 86.06 84 GLU A C 1
ATOM 658 O O . GLU A 1 84 ? 23.947 4.499 -34.710 1.00 86.06 84 GLU A O 1
ATOM 663 N N . SER A 1 85 ? 22.737 2.617 -34.545 1.00 83.94 85 SER A N 1
ATOM 664 C CA . SER A 1 85 ? 23.277 2.010 -35.769 1.00 83.94 85 SER A CA 1
ATOM 665 C C . SER A 1 85 ? 23.035 2.862 -37.026 1.00 83.94 85 SER A C 1
ATOM 667 O O . SER A 1 85 ? 23.929 3.006 -37.869 1.00 83.94 85 SER A O 1
ATOM 669 N N . ALA A 1 86 ? 21.858 3.483 -37.159 1.00 86.25 86 ALA A N 1
ATOM 670 C CA . ALA A 1 86 ? 21.569 4.403 -38.261 1.00 86.25 86 ALA A CA 1
ATOM 671 C C . ALA A 1 86 ? 22.424 5.683 -38.188 1.00 86.25 86 ALA A C 1
ATOM 673 O O . ALA A 1 86 ? 22.928 6.156 -39.213 1.00 86.25 86 ALA A O 1
ATOM 674 N N . LEU A 1 87 ? 22.628 6.223 -36.984 1.00 88.44 87 LEU A N 1
ATOM 675 C CA . LEU A 1 87 ? 23.444 7.412 -36.751 1.00 88.44 87 LEU A CA 1
ATOM 676 C C . LEU A 1 87 ? 24.926 7.156 -37.048 1.00 88.44 87 LEU A C 1
ATOM 678 O O . LEU A 1 87 ? 25.574 8.002 -37.668 1.00 88.44 87 LEU A O 1
ATOM 682 N N . THR A 1 88 ? 25.455 5.997 -36.656 1.00 86.88 88 THR A N 1
ATOM 683 C CA . THR A 1 88 ? 26.838 5.592 -36.950 1.00 86.88 88 THR A CA 1
ATOM 684 C C . THR A 1 88 ? 27.081 5.527 -38.454 1.00 86.88 88 THR A C 1
ATOM 686 O O . THR A 1 88 ? 28.037 6.125 -38.950 1.00 86.88 88 THR A O 1
ATOM 689 N N . ARG A 1 89 ? 26.160 4.921 -39.216 1.00 84.88 89 ARG A N 1
ATOM 690 C CA . ARG A 1 89 ? 26.237 4.916 -40.687 1.00 84.88 89 ARG A CA 1
ATOM 691 C C . ARG A 1 89 ? 26.240 6.333 -41.251 1.00 84.88 89 ARG A C 1
ATOM 693 O O . ARG A 1 89 ? 27.081 6.654 -42.086 1.00 84.88 89 ARG A O 1
ATOM 700 N N . TRP A 1 90 ? 25.338 7.196 -40.783 1.00 86.75 90 TRP A N 1
ATOM 701 C CA . TRP A 1 90 ? 25.259 8.579 -41.259 1.00 86.75 90 TRP A CA 1
ATOM 702 C C . TRP A 1 90 ? 26.543 9.373 -40.988 1.00 86.75 90 TRP A C 1
ATOM 704 O O . TRP A 1 90 ? 27.005 10.106 -41.864 1.00 86.75 90 TRP A O 1
ATOM 714 N N . LYS A 1 91 ? 27.164 9.186 -39.816 1.00 86.75 91 LYS A N 1
ATOM 715 C CA . LYS A 1 91 ? 28.463 9.793 -39.492 1.00 86.75 91 LYS A CA 1
ATOM 716 C C . LYS A 1 91 ? 29.556 9.344 -40.461 1.00 86.75 91 LYS A C 1
ATOM 718 O O . LYS A 1 91 ? 30.245 10.201 -41.002 1.00 86.75 91 LYS A O 1
ATOM 723 N N . LEU A 1 92 ? 29.654 8.043 -40.745 1.00 85.56 92 LEU A N 1
ATOM 724 C CA . LEU A 1 92 ? 30.641 7.499 -41.686 1.00 85.56 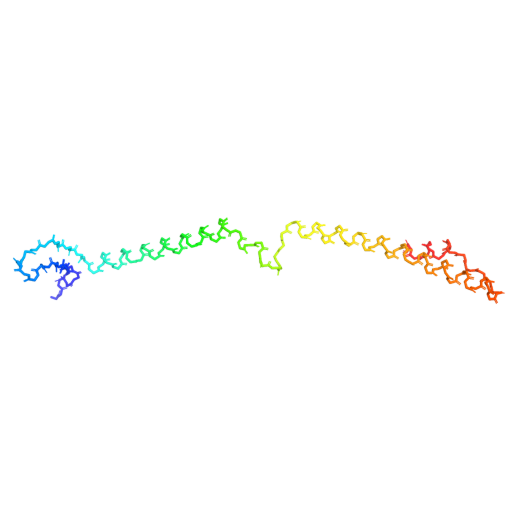92 LEU A CA 1
ATOM 725 C C . LEU A 1 92 ? 30.438 8.028 -43.114 1.00 85.56 92 LEU A C 1
ATOM 727 O O . LEU A 1 92 ? 31.404 8.383 -43.788 1.00 85.56 92 LEU A O 1
ATOM 731 N N . TYR A 1 93 ? 29.187 8.142 -43.573 1.00 84.62 93 TYR A N 1
ATOM 732 C CA . TYR A 1 93 ? 28.880 8.758 -44.869 1.00 84.62 93 TYR A CA 1
ATOM 733 C C . TYR A 1 93 ? 29.245 10.244 -44.909 1.00 84.62 93 TYR A C 1
ATOM 735 O O . TYR A 1 93 ? 29.839 10.697 -45.886 1.00 84.62 93 TYR A O 1
ATOM 743 N N . SER A 1 94 ? 28.917 10.995 -43.856 1.00 85.75 94 SER A N 1
ATOM 744 C CA . SER A 1 94 ? 29.242 12.421 -43.741 1.00 85.75 94 SER A CA 1
ATOM 745 C C . SER A 1 94 ? 30.756 12.658 -43.734 1.00 85.75 94 SER A C 1
ATOM 747 O O . SER A 1 94 ? 31.266 13.524 -44.445 1.00 85.75 94 SER A O 1
ATOM 749 N N . GLU A 1 95 ? 31.497 11.827 -43.002 1.00 86.31 95 GLU A N 1
ATOM 750 C CA . GLU A 1 95 ? 32.955 11.882 -42.928 1.00 86.31 95 GLU A CA 1
ATOM 751 C C . GLU A 1 95 ? 33.605 11.547 -44.277 1.00 86.31 95 GLU A C 1
ATOM 753 O O . GLU A 1 95 ? 34.494 12.265 -44.737 1.00 86.31 95 GLU A O 1
ATOM 758 N N . ASN A 1 96 ? 33.122 10.507 -44.960 1.00 83.62 96 ASN A N 1
ATOM 759 C CA . ASN A 1 96 ? 33.588 10.171 -46.303 1.00 83.62 96 ASN A CA 1
ATOM 760 C C . ASN A 1 96 ? 33.280 11.266 -47.320 1.00 83.62 96 ASN A C 1
ATOM 762 O O . ASN A 1 96 ? 34.138 11.589 -48.139 1.00 83.62 96 ASN A O 1
ATOM 766 N N . LEU A 1 97 ? 32.096 11.874 -47.254 1.00 83.38 97 LEU A N 1
ATOM 767 C CA . LEU A 1 97 ? 31.752 13.000 -48.115 1.00 83.38 97 LEU A CA 1
ATOM 768 C C . LEU A 1 97 ? 32.707 14.176 -47.881 1.00 83.38 97 LEU A C 1
ATOM 770 O O . LEU A 1 97 ? 33.222 14.746 -48.840 1.00 83.38 97 LEU A O 1
ATOM 774 N N . SER A 1 98 ? 33.009 14.492 -46.619 1.00 84.94 98 SER A N 1
ATOM 775 C CA . SER A 1 98 ? 33.992 15.522 -46.275 1.00 84.94 98 SER A CA 1
ATOM 776 C C . SER A 1 98 ? 35.386 15.199 -46.828 1.00 84.94 98 SER A C 1
ATOM 778 O O . SER A 1 98 ? 36.057 16.095 -47.345 1.00 84.94 98 SER A O 1
ATOM 780 N N . ARG A 1 99 ? 35.826 13.934 -46.763 1.00 82.12 99 ARG A N 1
ATOM 781 C CA . ARG A 1 99 ? 37.112 13.486 -47.329 1.00 82.12 99 ARG A CA 1
ATOM 782 C C . ARG A 1 99 ? 37.171 13.619 -48.849 1.00 82.12 99 ARG A C 1
ATOM 784 O O . ARG A 1 99 ? 38.142 14.175 -49.353 1.00 82.12 99 ARG A O 1
ATOM 791 N N . VAL A 1 100 ? 36.120 13.211 -49.566 1.00 82.38 100 VAL A N 1
ATOM 792 C CA . VAL A 1 100 ? 36.027 13.369 -51.032 1.00 82.38 100 VAL A CA 1
ATOM 793 C C . VAL A 1 100 ? 36.123 14.838 -51.429 1.00 82.38 100 VAL A C 1
ATOM 795 O O . VAL A 1 100 ? 36.877 15.185 -52.335 1.00 82.38 100 VAL A O 1
ATOM 798 N N . LEU A 1 101 ? 35.396 15.712 -50.728 1.00 81.56 101 LEU A N 1
ATOM 799 C CA . LEU A 1 101 ? 35.435 17.157 -50.974 1.00 81.56 101 LEU A CA 1
ATOM 800 C C . LEU A 1 101 ? 36.811 17.771 -50.670 1.00 81.56 101 LEU A C 1
ATOM 802 O O . LEU A 1 101 ? 37.172 18.780 -51.269 1.00 81.56 101 LEU A O 1
ATOM 806 N N . SER A 1 102 ? 37.578 17.151 -49.772 1.00 84.25 102 SER A N 1
ATOM 807 C CA . SER A 1 102 ? 38.941 17.565 -49.412 1.00 84.25 102 SER A CA 1
ATOM 808 C C . SER A 1 102 ? 40.019 16.935 -50.309 1.00 84.25 102 SER A C 1
ATOM 810 O O . SER A 1 102 ? 41.196 17.251 -50.152 1.00 84.25 102 SER A O 1
ATOM 812 N N . GLY A 1 103 ? 39.634 16.069 -51.256 1.00 77.44 103 GLY A N 1
ATOM 813 C CA . GLY A 1 103 ? 40.542 15.381 -52.180 1.00 77.44 103 GLY A CA 1
ATOM 814 C C . GLY A 1 103 ? 41.287 14.179 -51.585 1.00 77.44 103 GLY A C 1
ATOM 815 O O . GLY A 1 103 ? 42.282 13.750 -52.164 1.00 77.44 103 GLY A O 1
ATOM 816 N N . ASP A 1 104 ? 40.828 13.648 -50.448 1.00 73.69 104 ASP A N 1
ATOM 817 C CA . ASP A 1 104 ? 41.438 12.513 -49.743 1.00 73.69 104 ASP A CA 1
ATOM 818 C C . ASP A 1 104 ? 40.767 11.170 -50.110 1.00 73.69 104 ASP A C 1
ATOM 820 O O . ASP A 1 104 ? 39.660 11.124 -50.659 1.00 73.69 104 ASP A O 1
ATOM 824 N N . THR A 1 105 ? 41.436 10.055 -49.815 1.00 71.44 105 THR A N 1
ATOM 825 C CA . THR A 1 105 ? 40.980 8.700 -50.163 1.00 71.44 105 THR A CA 1
ATOM 826 C C . THR A 1 105 ? 39.777 8.292 -49.303 1.00 71.44 105 THR A C 1
ATOM 828 O O . THR A 1 105 ? 39.783 8.436 -48.081 1.00 71.44 105 THR A O 1
ATOM 831 N N . THR A 1 106 ? 38.724 7.762 -49.931 1.00 70.62 106 THR A N 1
ATOM 832 C CA . THR A 1 106 ? 37.497 7.325 -49.243 1.00 70.62 106 THR A CA 1
ATOM 833 C C . THR A 1 106 ? 37.706 6.061 -48.419 1.00 70.62 106 THR A C 1
ATOM 835 O O . THR A 1 106 ? 38.347 5.117 -48.882 1.00 70.62 106 THR A O 1
ATOM 838 N N . ILE A 1 107 ? 37.065 5.988 -47.254 1.00 71.19 107 ILE A N 1
ATOM 839 C CA . ILE A 1 107 ? 37.011 4.780 -46.431 1.00 71.19 107 ILE A CA 1
ATOM 840 C C . ILE A 1 107 ? 35.876 3.873 -46.920 1.00 71.19 107 ILE A C 1
ATOM 842 O O . ILE A 1 107 ? 34.738 4.317 -47.082 1.00 71.19 107 ILE A O 1
ATOM 846 N N . ASN A 1 108 ? 36.163 2.586 -47.124 1.00 74.56 108 ASN A N 1
ATOM 847 C CA . ASN A 1 108 ? 35.149 1.600 -47.487 1.00 74.56 108 ASN A CA 1
ATOM 848 C C . ASN A 1 108 ? 34.297 1.234 -46.256 1.00 74.56 108 ASN A C 1
ATOM 850 O O . ASN A 1 108 ? 34.732 0.480 -45.386 1.00 74.56 108 ASN A O 1
ATOM 854 N N . ILE A 1 109 ? 33.090 1.800 -46.180 1.00 70.31 109 ILE A N 1
ATOM 855 C CA . ILE A 1 109 ? 32.181 1.671 -45.027 1.00 70.31 109 ILE A CA 1
ATOM 856 C C . ILE A 1 109 ? 31.796 0.204 -44.778 1.00 70.31 109 ILE A C 1
ATOM 858 O O . ILE A 1 109 ? 31.732 -0.213 -43.625 1.00 70.31 109 ILE A O 1
ATOM 862 N N . ASP A 1 110 ? 31.617 -0.597 -45.833 1.00 69.44 110 ASP A N 1
ATOM 863 C CA . ASP A 1 110 ? 31.220 -2.006 -45.712 1.00 69.44 110 ASP A CA 1
ATOM 864 C C . ASP A 1 110 ? 32.277 -2.852 -44.990 1.00 69.44 110 ASP A C 1
ATOM 866 O O . ASP A 1 110 ? 31.927 -3.739 -44.216 1.00 69.44 110 ASP A O 1
ATOM 870 N N . SER A 1 111 ? 33.566 -2.541 -45.161 1.00 69.00 111 SER A N 1
ATOM 871 C CA . SER A 1 111 ? 34.642 -3.247 -44.451 1.00 69.00 111 SER A CA 1
ATOM 872 C C . SER A 1 111 ? 34.699 -2.947 -42.944 1.00 69.00 111 SER A C 1
ATOM 874 O O . SER A 1 111 ? 35.067 -3.826 -42.170 1.00 69.00 111 SER A O 1
ATOM 876 N N . LEU A 1 112 ? 34.286 -1.746 -42.516 1.00 69.12 112 LEU A N 1
ATOM 877 C CA . LEU A 1 112 ? 34.289 -1.338 -41.103 1.00 69.12 112 LEU A CA 1
ATOM 878 C C . LEU A 1 112 ? 33.054 -1.824 -40.339 1.00 69.12 112 LEU A C 1
ATOM 880 O O . LEU A 1 112 ? 33.144 -2.165 -39.163 1.00 69.12 112 LEU A O 1
ATOM 884 N N . LEU A 1 113 ? 31.901 -1.887 -41.009 1.00 67.31 113 LEU A N 1
ATOM 885 C CA . LEU A 1 113 ? 30.674 -2.400 -40.399 1.00 67.31 113 LEU A CA 1
ATOM 886 C C . LEU A 1 113 ? 30.722 -3.920 -40.190 1.00 67.31 113 LEU A C 1
ATOM 888 O O . LEU A 1 113 ? 30.029 -4.430 -39.319 1.00 67.31 113 LEU A O 1
ATOM 892 N N . VAL A 1 114 ? 31.522 -4.657 -40.965 1.00 63.06 114 VAL A N 1
ATOM 893 C CA . VAL A 1 114 ? 31.705 -6.106 -40.774 1.00 63.06 114 VAL A CA 1
ATOM 894 C C . VAL A 1 114 ? 32.638 -6.406 -39.596 1.00 63.06 114 VAL A C 1
ATOM 896 O O . VAL A 1 114 ? 32.373 -7.350 -38.865 1.00 63.06 114 VAL A O 1
ATOM 899 N N . SER A 1 115 ? 33.665 -5.583 -39.350 1.00 58.97 115 SER A N 1
ATOM 900 C CA . SER A 1 115 ? 34.617 -5.801 -38.247 1.00 58.97 115 SER A CA 1
ATOM 901 C C . SER A 1 115 ? 34.086 -5.457 -36.852 1.00 58.97 115 SER A C 1
ATOM 903 O O . SER A 1 115 ? 34.660 -5.900 -35.869 1.00 58.97 115 SER A O 1
ATOM 905 N N . GLU A 1 116 ? 33.039 -4.633 -36.748 1.00 60.09 116 GLU A N 1
ATOM 906 C CA . GLU A 1 116 ? 32.430 -4.259 -35.456 1.00 60.09 116 GLU A CA 1
ATOM 907 C C . GLU A 1 116 ? 31.425 -5.315 -34.948 1.00 60.09 116 GLU A C 1
ATOM 909 O O . GLU A 1 116 ? 31.062 -5.314 -33.777 1.00 60.09 116 GLU A O 1
ATOM 914 N N . ASN A 1 117 ? 30.989 -6.229 -35.823 1.00 54.53 117 ASN A N 1
ATOM 915 C CA . ASN A 1 117 ? 29.983 -7.257 -35.537 1.00 54.53 117 ASN A CA 1
ATOM 916 C C . ASN A 1 117 ? 30.580 -8.668 -35.318 1.00 54.53 117 ASN A C 1
ATOM 918 O O . ASN A 1 117 ? 29.829 -9.647 -35.350 1.00 54.53 117 ASN A O 1
ATOM 922 N N . GLU A 1 118 ? 31.898 -8.774 -35.115 1.00 43.09 118 GLU A N 1
ATOM 923 C CA . GLU A 1 118 ? 32.637 -10.004 -34.764 1.00 43.09 118 GLU A CA 1
ATOM 924 C C . GLU A 1 118 ? 33.274 -9.862 -33.371 1.00 43.09 118 GLU A C 1
ATOM 926 O O . GLU A 1 118 ? 33.188 -10.832 -32.582 1.00 43.09 118 GLU A O 1
#